Protein AF-A0A4Y8N626-F1 (afdb_monomer_lite)

Foldseek 3Di:
DPPAFPDKDKDFDADLVRHFDADPVRHGDIWIWGWHQDPVRWIKIKTWQQPFDDPDDPPPPRGGHGWIAIAGPVPPNDHDDPPDDRTGHD

Sequence (90 aa):
MRQQPDRVDLVNLTDRSGKNILGENHQPIKTREYTFTREDGSQIVIQDHWPGHSYGPAGTPGNQGPHVNVRPIEDTRNGTVPGTLEHYPF

InterPro domains:
  IPR028048 HNH/Endo VII superfamily nuclease toxins [PF15657] (20-90)

Organism: NCBI:txid1211383

pLDDT: mean 92.64, std 6.96, range [52.16, 98.0]

Secondary structure (DSSP, 8-state):
---S-SEEEEEE-B-TTSPBPB-TTSSBPEEEEEEEE-TTS-EEEEEEETT-B--SSTT-TT-B-SEEEEEETT-TTT---TTS-S-EE-

Radius of gyration: 14.02 Å; chains: 1; bounding box: 31×26×39 Å

Structure (mmCIF, N/CA/C/O backbone):
data_AF-A0A4Y8N626-F1
#
_entry.id   AF-A0A4Y8N626-F1
#
loop_
_atom_site.group_PDB
_atom_site.id
_atom_site.type_symbol
_atom_site.label_atom_id
_atom_site.label_alt_id
_atom_site.label_comp_id
_atom_site.label_asym_id
_atom_site.label_entity_id
_atom_site.label_seq_id
_atom_site.pdbx_PDB_ins_code
_atom_site.Cartn_x
_atom_site.Cartn_y
_atom_site.Cartn_z
_atom_site.occupancy
_atom_site.B_iso_or_equiv
_atom_site.auth_seq_id
_atom_site.auth_comp_id
_atom_site.auth_asym_id
_atom_site.auth_atom_id
_atom_site.pdbx_PDB_model_num
ATOM 1 N N . MET A 1 1 ? -5.931 -5.295 24.080 1.00 52.16 1 MET A N 1
ATOM 2 C CA . MET A 1 1 ? -5.888 -5.029 22.627 1.00 52.16 1 MET A CA 1
ATOM 3 C C . MET A 1 1 ? -5.162 -6.187 21.964 1.00 52.16 1 MET A C 1
ATOM 5 O O . MET A 1 1 ? -4.081 -6.539 22.424 1.00 52.16 1 MET A O 1
ATOM 9 N N . ARG A 1 2 ? -5.767 -6.846 20.973 1.00 56.25 2 ARG A N 1
ATOM 10 C CA . ARG A 1 2 ? -5.066 -7.863 20.179 1.00 56.25 2 ARG A CA 1
ATOM 11 C C . ARG A 1 2 ? -4.233 -7.120 19.132 1.00 56.25 2 ARG A C 1
ATOM 13 O O . ARG A 1 2 ? -4.796 -6.376 18.349 1.00 56.25 2 ARG A O 1
ATOM 20 N N . GLN A 1 3 ? -2.911 -7.290 19.147 1.00 78.25 3 GLN A N 1
ATOM 21 C CA . GLN A 1 3 ? -1.979 -6.661 18.189 1.00 78.25 3 GLN A CA 1
ATOM 22 C C . GLN A 1 3 ? -1.961 -7.349 16.808 1.00 78.25 3 GLN A C 1
ATOM 24 O O . GLN A 1 3 ? -1.064 -7.109 16.009 1.00 78.25 3 GLN A O 1
ATOM 29 N N . GLN A 1 4 ? -2.923 -8.228 16.524 1.00 91.44 4 GLN A N 1
ATOM 30 C CA . GLN A 1 4 ? -2.997 -8.972 15.269 1.00 91.44 4 GLN A CA 1
ATOM 31 C C . GLN A 1 4 ? -4.140 -8.428 14.404 1.00 91.44 4 GLN A C 1
ATOM 33 O O . GLN A 1 4 ? -5.149 -7.997 14.966 1.00 91.44 4 GLN A O 1
ATOM 38 N N . PRO A 1 5 ? -4.007 -8.465 13.070 1.00 95.94 5 PRO A N 1
ATOM 39 C CA . PRO A 1 5 ? -5.087 -8.095 12.165 1.00 95.94 5 PRO A CA 1
ATOM 40 C C . PRO A 1 5 ? -6.285 -9.034 12.320 1.00 95.94 5 PRO A C 1
ATOM 42 O O . PRO A 1 5 ? -6.131 -10.212 12.658 1.00 95.94 5 PRO A O 1
ATOM 45 N N . ASP A 1 6 ? -7.470 -8.523 12.006 1.00 96.31 6 ASP A N 1
ATOM 46 C CA . ASP A 1 6 ? -8.698 -9.317 11.937 1.00 96.31 6 ASP A CA 1
ATOM 47 C C . ASP A 1 6 ? -8.679 -10.252 10.723 1.00 96.31 6 ASP A C 1
ATOM 49 O O . ASP A 1 6 ? -9.165 -11.383 10.783 1.00 96.31 6 ASP A O 1
ATOM 53 N N . ARG A 1 7 ? -8.092 -9.780 9.615 1.00 96.62 7 ARG A N 1
ATOM 54 C CA . ARG A 1 7 ? -7.960 -10.521 8.358 1.00 96.62 7 ARG A CA 1
ATOM 55 C C . ARG A 1 7 ? -6.673 -10.143 7.638 1.00 96.62 7 ARG A C 1
ATOM 57 O O . ARG A 1 7 ? -6.246 -8.990 7.681 1.00 96.62 7 ARG A O 1
ATOM 64 N N . VAL A 1 8 ? -6.087 -11.125 6.959 1.00 97.62 8 VAL A N 1
ATOM 65 C CA . VAL A 1 8 ? -4.955 -10.935 6.051 1.00 97.62 8 VAL A CA 1
ATOM 66 C C . VAL A 1 8 ? -5.347 -11.468 4.684 1.00 97.62 8 VAL A C 1
ATOM 68 O O . VAL A 1 8 ? -5.597 -12.665 4.543 1.00 97.62 8 VAL A O 1
ATOM 71 N N . ASP A 1 9 ? -5.380 -10.586 3.694 1.00 97.81 9 ASP A N 1
ATOM 72 C CA . ASP A 1 9 ? -5.689 -10.926 2.309 1.00 97.81 9 ASP A CA 1
ATOM 73 C C . ASP A 1 9 ? -4.430 -10.841 1.450 1.00 97.81 9 ASP A C 1
ATOM 75 O O . ASP A 1 9 ? -3.529 -10.042 1.709 1.00 97.81 9 ASP A O 1
ATOM 79 N N . LEU A 1 10 ? -4.369 -11.672 0.411 1.00 97.31 10 LEU A N 1
ATOM 80 C CA . LEU A 1 10 ? -3.329 -11.608 -0.607 1.00 97.31 10 LEU A CA 1
ATOM 81 C C . LEU A 1 10 ? -3.931 -11.005 -1.880 1.00 97.31 10 LEU A C 1
ATOM 83 O O . LEU A 1 10 ? -4.755 -11.645 -2.538 1.00 97.31 10 LEU A O 1
ATOM 87 N N . VAL A 1 11 ? -3.503 -9.797 -2.235 1.00 96.06 11 VAL A N 1
ATOM 88 C CA . VAL A 1 11 ? -4.057 -9.010 -3.346 1.00 96.06 11 VAL A CA 1
ATOM 89 C C . VAL A 1 11 ? -3.000 -8.754 -4.413 1.00 96.06 11 VAL A C 1
ATOM 91 O O . VAL A 1 11 ? -1.804 -8.833 -4.139 1.00 96.06 11 VAL A O 1
ATOM 94 N N . ASN A 1 12 ? -3.422 -8.463 -5.644 1.00 96.25 12 ASN A N 1
ATOM 95 C CA . ASN A 1 12 ? -2.486 -8.038 -6.681 1.00 96.25 12 ASN A CA 1
ATOM 96 C C . ASN A 1 12 ? -2.063 -6.589 -6.424 1.00 96.25 12 ASN A C 1
ATOM 98 O O . ASN A 1 12 ? -2.911 -5.720 -6.226 1.00 96.25 12 ASN A O 1
ATOM 102 N N . LEU A 1 13 ? -0.764 -6.324 -6.507 1.00 94.00 13 LEU A N 1
ATOM 103 C CA . LEU A 1 13 ? -0.228 -4.974 -6.509 1.00 94.00 13 LEU A CA 1
ATOM 104 C C . LEU A 1 13 ? -0.645 -4.268 -7.800 1.00 94.00 13 LEU A C 1
ATOM 106 O O . LEU A 1 13 ? -0.465 -4.816 -8.892 1.00 94.00 13 LEU A O 1
ATOM 110 N N . THR A 1 14 ? -1.171 -3.050 -7.689 1.00 92.69 14 THR A N 1
ATOM 111 C CA . THR A 1 14 ? -1.596 -2.267 -8.856 1.00 92.69 14 THR A CA 1
ATOM 112 C C . THR A 1 14 ? -0.857 -0.944 -8.960 1.00 92.69 14 THR A C 1
ATOM 114 O O . THR A 1 14 ? -0.381 -0.401 -7.967 1.00 92.69 14 THR A O 1
ATOM 117 N N . ASP A 1 15 ? -0.763 -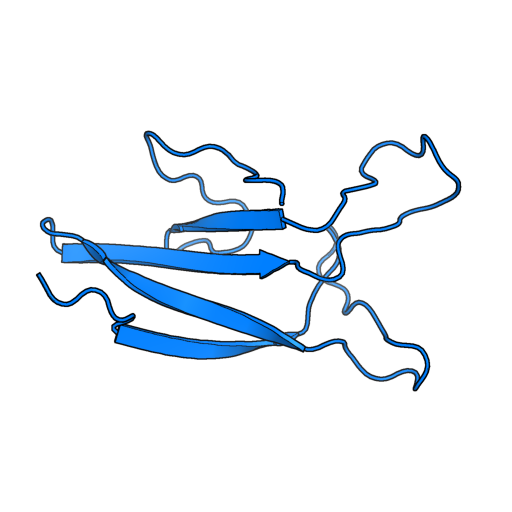0.424 -10.179 1.00 88.06 15 ASP A N 1
ATOM 118 C CA . ASP A 1 15 ? -0.355 0.952 -10.422 1.00 88.06 15 ASP A CA 1
ATOM 119 C C . ASP A 1 15 ? -1.501 1.936 -10.117 1.00 88.06 15 ASP A C 1
ATOM 121 O O . ASP A 1 15 ? -2.647 1.552 -9.846 1.00 88.06 15 ASP A O 1
ATOM 125 N N . ARG A 1 16 ? -1.222 3.238 -10.235 1.00 83.31 16 ARG A N 1
ATOM 126 C CA . ARG A 1 16 ? -2.230 4.301 -10.056 1.00 83.31 16 ARG A CA 1
ATOM 127 C C . ARG A 1 16 ? -3.458 4.194 -10.973 1.00 83.31 16 ARG A C 1
ATOM 129 O O . ARG A 1 16 ? -4.510 4.721 -10.621 1.00 83.31 16 ARG A O 1
ATOM 136 N N . SER A 1 17 ? -3.366 3.500 -12.109 1.00 87.12 17 SER A N 1
ATOM 137 C CA . SER A 1 17 ? -4.471 3.283 -13.058 1.00 87.12 17 SER A CA 1
ATOM 138 C C . SER A 1 17 ? -5.283 2.008 -12.791 1.00 87.12 17 SER A C 1
ATOM 140 O O . SER A 1 17 ? -6.330 1.810 -13.399 1.00 87.12 17 SER A O 1
ATOM 142 N N . GLY A 1 18 ? -4.825 1.162 -11.868 1.00 88.50 18 GLY A N 1
ATOM 143 C CA . GLY A 1 18 ? -5.503 -0.064 -11.446 1.00 88.50 18 GLY A CA 1
ATOM 144 C C . GLY A 1 18 ? -5.031 -1.291 -12.209 1.00 88.50 18 GLY A C 1
ATOM 145 O O . GLY A 1 18 ? -5.622 -2.361 -12.082 1.00 88.50 18 GLY A O 1
ATOM 146 N N . LYS A 1 19 ? -3.961 -1.155 -12.995 1.00 92.06 19 LYS A N 1
ATOM 147 C CA . LYS A 1 19 ? -3.355 -2.276 -13.706 1.00 92.06 19 LYS A CA 1
ATOM 148 C C . LYS A 1 19 ? -2.410 -3.021 -12.783 1.00 92.06 19 LYS A C 1
ATOM 150 O O . LYS A 1 19 ? -1.685 -2.403 -12.008 1.00 92.06 19 LYS A O 1
ATOM 155 N N . ASN A 1 20 ? -2.397 -4.345 -12.898 1.00 94.19 20 ASN A N 1
ATOM 156 C CA . ASN A 1 20 ? -1.483 -5.187 -12.137 1.00 94.19 20 ASN A CA 1
ATOM 157 C C . ASN A 1 20 ? -0.029 -4.847 -12.478 1.00 94.19 20 ASN A C 1
ATOM 159 O O . ASN A 1 20 ? 0.340 -4.787 -13.653 1.00 94.19 20 ASN A O 1
ATOM 163 N N . ILE A 1 21 ? 0.797 -4.707 -11.448 1.00 91.69 21 ILE A N 1
ATOM 164 C CA . ILE A 1 21 ? 2.249 -4.672 -11.596 1.00 91.69 21 ILE A CA 1
ATOM 165 C C . ILE A 1 21 ? 2.724 -6.116 -11.733 1.00 91.69 21 ILE A C 1
ATOM 167 O O . ILE A 1 21 ? 2.400 -6.967 -10.902 1.00 91.69 21 ILE A O 1
ATOM 171 N N . LEU A 1 22 ? 3.454 -6.399 -12.809 1.00 92.69 22 LEU A N 1
ATOM 172 C CA . LEU A 1 22 ? 3.950 -7.738 -13.109 1.00 92.69 22 LEU A CA 1
ATOM 173 C C . LEU A 1 22 ? 5.385 -7.902 -12.602 1.00 92.69 22 LEU A C 1
ATOM 175 O O . LEU A 1 22 ? 6.193 -6.981 -12.708 1.00 92.69 22 LEU A O 1
ATOM 179 N N . GLY A 1 23 ? 5.693 -9.079 -12.060 1.00 89.50 23 GLY A N 1
ATOM 180 C CA . GLY A 1 23 ? 7.058 -9.478 -11.727 1.00 89.50 23 GLY A CA 1
ATOM 181 C C . GLY A 1 23 ? 7.820 -9.983 -12.955 1.00 89.50 23 GLY A C 1
ATOM 182 O O . GLY A 1 23 ? 7.280 -10.059 -14.058 1.00 89.50 23 GLY A O 1
ATOM 183 N N . GLU A 1 24 ? 9.069 -10.404 -12.757 1.00 90.31 24 GLU A N 1
ATOM 184 C CA . GLU A 1 24 ? 9.942 -10.920 -13.830 1.00 90.31 24 GLU A CA 1
ATOM 185 C C . GLU A 1 24 ? 9.352 -12.138 -14.564 1.00 90.31 24 GLU A C 1
ATOM 187 O O . GLU A 1 24 ? 9.579 -12.353 -15.754 1.00 90.31 24 GLU A O 1
ATOM 192 N N . ASN A 1 25 ? 8.527 -12.922 -13.871 1.00 94.81 25 ASN A N 1
ATOM 193 C CA . ASN A 1 25 ? 7.808 -14.064 -14.430 1.00 94.81 25 ASN A CA 1
ATOM 194 C C . ASN A 1 25 ? 6.535 -13.676 -15.209 1.00 94.81 25 ASN A C 1
ATOM 196 O O . ASN A 1 25 ? 5.761 -14.560 -15.572 1.00 94.81 25 ASN A O 1
ATOM 200 N N . HIS A 1 26 ? 6.302 -12.381 -15.444 1.00 93.38 26 HIS A N 1
ATOM 201 C CA . HIS A 1 26 ? 5.120 -11.829 -16.113 1.00 93.38 26 HIS A CA 1
ATOM 202 C C . HIS A 1 26 ? 3.789 -12.135 -15.402 1.00 93.38 26 HIS A C 1
ATOM 204 O O . HIS A 1 26 ? 2.721 -12.020 -16.001 1.00 93.38 26 HIS A O 1
ATOM 210 N N . GLN A 1 27 ? 3.834 -12.500 -14.117 1.00 96.50 27 GLN A N 1
ATOM 211 C CA . GLN A 1 27 ? 2.650 -12.686 -13.279 1.00 96.50 27 GLN A CA 1
ATOM 212 C C . GLN A 1 27 ? 2.438 -11.468 -12.373 1.00 96.50 27 GLN A C 1
ATOM 214 O O . GLN A 1 27 ? 3.419 -10.825 -11.991 1.00 96.50 27 GLN A O 1
ATOM 219 N N . PRO A 1 28 ? 1.188 -11.154 -11.980 1.00 96.12 28 PRO A N 1
ATOM 220 C CA . PRO A 1 28 ? 0.920 -10.114 -10.995 1.00 96.12 28 PRO A CA 1
ATOM 221 C C . PRO A 1 28 ? 1.705 -10.345 -9.704 1.00 96.12 28 PRO A C 1
ATOM 223 O O . PRO A 1 28 ? 1.639 -11.426 -9.109 1.00 96.12 28 PRO A O 1
ATOM 226 N N . ILE A 1 29 ? 2.421 -9.315 -9.258 1.00 95.44 29 ILE A N 1
ATOM 227 C CA . ILE A 1 29 ? 3.014 -9.311 -7.925 1.00 95.44 29 ILE A CA 1
ATOM 228 C C . ILE A 1 29 ? 1.869 -9.281 -6.925 1.00 95.44 29 ILE A C 1
ATOM 230 O O . ILE A 1 29 ? 0.935 -8.491 -7.060 1.00 95.44 29 ILE A O 1
ATOM 234 N N . LYS A 1 30 ? 1.948 -10.146 -5.919 1.00 96.25 30 LYS A N 1
ATOM 235 C CA . LYS A 1 30 ? 0.973 -10.184 -4.841 1.00 96.25 30 LYS A CA 1
ATOM 236 C C . LYS A 1 30 ? 1.562 -9.623 -3.559 1.00 96.25 30 LYS A C 1
ATOM 238 O O . LYS A 1 30 ? 2.677 -9.987 -3.184 1.00 96.25 30 LYS A O 1
ATOM 243 N N . THR A 1 31 ? 0.801 -8.779 -2.881 1.00 96.75 31 THR A N 1
ATOM 244 C CA . THR A 1 31 ? 1.145 -8.215 -1.574 1.00 96.75 31 THR A CA 1
ATOM 245 C C . THR A 1 31 ? 0.012 -8.447 -0.581 1.00 96.75 31 THR A C 1
ATOM 247 O O . THR A 1 31 ? -1.030 -9.010 -0.928 1.00 96.75 31 THR A O 1
ATOM 250 N N . ARG A 1 32 ? 0.255 -8.117 0.690 1.00 97.75 32 ARG A N 1
ATOM 251 C CA . ARG A 1 32 ? -0.703 -8.354 1.768 1.00 97.75 32 ARG A CA 1
ATOM 252 C C . ARG A 1 32 ? -1.492 -7.096 2.091 1.00 97.75 32 ARG A C 1
ATOM 254 O O . ARG A 1 32 ? -0.929 -6.007 2.173 1.00 97.75 32 ARG A O 1
ATOM 261 N N . GLU A 1 33 ? -2.771 -7.288 2.361 1.00 98.00 33 GLU A N 1
ATOM 262 C CA . GLU A 1 33 ? -3.621 -6.297 3.007 1.00 98.00 33 GLU A CA 1
ATOM 263 C C . GLU A 1 33 ? -4.027 -6.805 4.388 1.00 98.00 33 GLU A C 1
ATOM 265 O O . GLU A 1 33 ? -4.465 -7.948 4.542 1.00 98.00 33 GLU A O 1
ATOM 270 N N . TYR A 1 34 ? -3.855 -5.960 5.400 1.00 97.75 34 TYR A N 1
ATOM 271 C CA . TYR A 1 34 ? -4.150 -6.279 6.792 1.00 97.75 34 TYR A CA 1
ATOM 272 C C . TYR A 1 34 ? -5.335 -5.443 7.256 1.00 97.75 34 TYR A C 1
ATOM 274 O O . TYR A 1 34 ? -5.235 -4.219 7.332 1.00 97.75 34 TYR A O 1
ATOM 282 N N . THR A 1 35 ? -6.451 -6.095 7.571 1.00 97.88 35 THR A N 1
ATOM 283 C CA . THR A 1 35 ? -7.654 -5.413 8.065 1.00 97.88 35 THR A CA 1
ATOM 284 C C . THR A 1 35 ? -7.626 -5.319 9.587 1.00 97.88 35 THR A C 1
ATOM 286 O O . THR A 1 35 ? -7.365 -6.320 10.258 1.00 97.88 35 THR A O 1
ATOM 289 N N . PHE A 1 36 ? -7.932 -4.138 10.125 1.00 96.81 36 PHE A N 1
ATOM 290 C CA . PHE A 1 36 ? -8.061 -3.887 11.560 1.00 96.81 36 PHE A CA 1
ATOM 291 C C . PHE A 1 36 ? -9.347 -3.128 11.866 1.00 96.81 36 PHE A C 1
ATOM 293 O O . PHE A 1 36 ? -9.649 -2.119 11.229 1.00 96.81 36 PHE A O 1
ATOM 300 N N . THR A 1 37 ? -10.053 -3.570 12.898 1.00 95.81 37 THR A N 1
ATOM 301 C CA . THR A 1 37 ? -11.201 -2.879 13.480 1.00 95.81 37 THR A CA 1
ATOM 302 C C . THR A 1 37 ? -10.721 -1.974 14.613 1.00 95.81 37 THR A C 1
ATOM 304 O O . THR A 1 37 ? -10.057 -2.422 15.551 1.00 95.81 37 THR A O 1
ATOM 307 N N . ARG A 1 38 ? -11.029 -0.681 14.510 1.00 92.62 38 ARG A N 1
ATOM 308 C CA . ARG A 1 38 ? -10.694 0.341 15.509 1.00 92.62 38 ARG A CA 1
ATOM 309 C C . ARG A 1 38 ? -11.685 0.307 16.674 1.00 92.62 38 ARG A C 1
ATOM 311 O O . ARG A 1 38 ? -12.728 -0.337 16.607 1.00 92.62 38 ARG A O 1
ATOM 318 N N . GLU A 1 39 ? -11.366 1.024 17.751 1.00 92.12 39 GLU A N 1
ATOM 319 C CA . GLU A 1 39 ? -12.207 1.075 18.9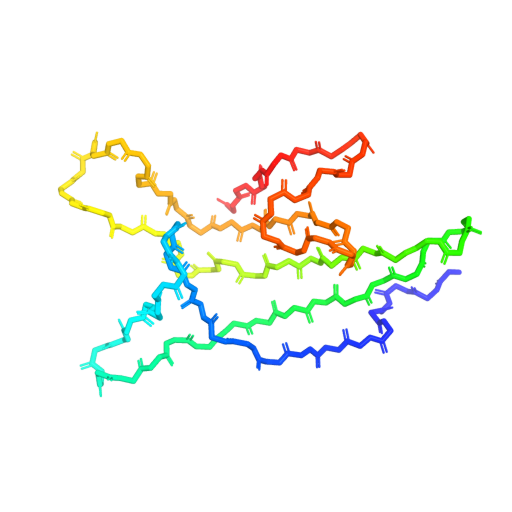60 1.00 92.12 39 GLU A CA 1
ATOM 320 C C . GLU A 1 39 ? -13.613 1.636 18.698 1.00 92.12 39 GLU A C 1
ATOM 322 O O . GLU A 1 39 ? -14.566 1.243 19.364 1.00 92.12 39 GLU A O 1
ATOM 327 N N . ASP A 1 40 ? -13.752 2.509 17.698 1.00 93.44 40 ASP A N 1
ATOM 328 C CA . ASP A 1 40 ? -15.030 3.078 17.253 1.00 93.44 40 ASP A CA 1
ATOM 329 C C . ASP A 1 40 ? -15.835 2.146 16.321 1.00 93.44 40 ASP A C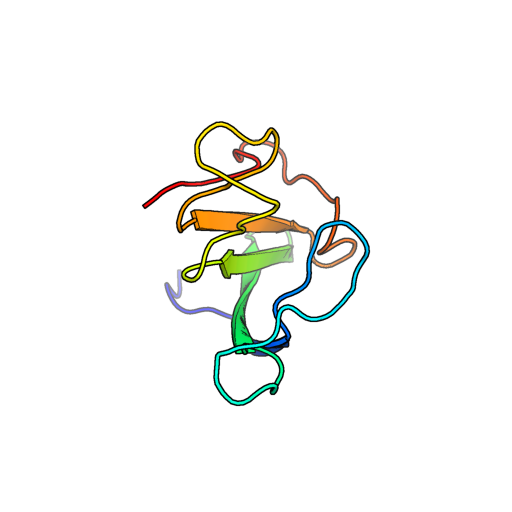 1
ATOM 331 O O . ASP A 1 40 ? -16.905 2.520 15.843 1.00 93.44 40 ASP A O 1
ATOM 335 N N . GLY A 1 41 ? -15.331 0.936 16.050 1.00 94.56 41 GLY A N 1
ATOM 336 C CA . GLY A 1 41 ? -15.949 -0.061 15.175 1.00 94.56 41 GLY A CA 1
ATOM 337 C C . GLY A 1 41 ? -15.682 0.136 13.681 1.00 94.56 41 GLY A C 1
ATOM 338 O O . GLY A 1 41 ? -16.022 -0.742 12.887 1.00 94.56 41 GLY A O 1
ATOM 339 N N . SER A 1 42 ? -15.058 1.243 13.273 1.00 95.31 42 SER A N 1
ATOM 340 C CA . SER A 1 42 ? -14.656 1.437 11.878 1.00 95.31 42 SER A CA 1
ATOM 341 C C . SER A 1 42 ? -13.452 0.564 11.522 1.00 95.31 42 SER A C 1
ATOM 343 O O . SER A 1 42 ? -12.650 0.201 12.387 1.00 95.31 42 SER A O 1
ATOM 345 N N . GLN A 1 43 ? -13.304 0.230 10.241 1.00 97.06 43 GLN A N 1
ATOM 346 C CA . GLN A 1 43 ? -12.232 -0.644 9.777 1.00 97.06 43 GLN A CA 1
ATOM 347 C C . GLN A 1 43 ? -11.246 0.100 8.884 1.00 97.06 43 GLN A C 1
ATOM 349 O O . GLN A 1 43 ? -11.624 0.930 8.057 1.00 97.06 43 GLN A O 1
ATOM 354 N N . ILE A 1 44 ? -9.972 -0.237 9.046 1.00 97.31 44 ILE A N 1
ATOM 355 C CA . ILE A 1 44 ? -8.883 0.236 8.198 1.00 97.31 44 ILE A CA 1
ATOM 356 C C . ILE A 1 44 ? -8.149 -0.949 7.580 1.00 97.31 44 ILE A C 1
ATOM 358 O O . ILE A 1 44 ? -8.144 -2.056 8.124 1.00 97.31 44 ILE A O 1
ATOM 362 N N . VAL A 1 45 ? -7.487 -0.685 6.463 1.00 97.94 45 VAL A N 1
ATOM 363 C CA . VAL A 1 45 ? -6.632 -1.623 5.749 1.00 97.94 45 VAL A CA 1
ATOM 364 C C . VAL A 1 45 ? -5.226 -1.039 5.677 1.00 97.94 45 VAL A C 1
ATOM 366 O O . VAL A 1 45 ? -5.035 0.087 5.214 1.00 97.94 45 VAL A O 1
ATOM 369 N N . ILE A 1 46 ? -4.238 -1.808 6.132 1.00 97.31 46 ILE A N 1
ATOM 370 C CA . ILE A 1 46 ? -2.824 -1.523 5.877 1.00 97.31 46 ILE A CA 1
ATOM 371 C C . ILE A 1 46 ? -2.414 -2.297 4.630 1.00 97.31 46 ILE A C 1
ATOM 373 O O . ILE A 1 46 ? -2.496 -3.526 4.615 1.00 97.31 46 ILE A O 1
ATOM 377 N N . GLN A 1 47 ? -1.975 -1.583 3.599 1.00 97.12 47 GLN A N 1
ATOM 378 C CA . GLN A 1 47 ? -1.568 -2.167 2.323 1.00 97.12 47 GLN A CA 1
ATOM 379 C C . GLN A 1 47 ? -0.046 -2.224 2.233 1.00 97.12 47 GLN A C 1
ATOM 381 O O . GLN A 1 47 ? 0.622 -1.185 2.220 1.00 97.12 47 GLN A O 1
ATOM 386 N N . ASP A 1 48 ? 0.494 -3.434 2.141 1.00 96.56 48 ASP A N 1
ATOM 387 C CA . ASP A 1 48 ? 1.917 -3.677 1.936 1.00 96.56 48 ASP A CA 1
ATOM 388 C C . ASP A 1 48 ? 2.307 -3.363 0.481 1.00 96.56 48 ASP A C 1
ATOM 390 O O . ASP A 1 48 ? 1.826 -4.004 -0.457 1.00 96.56 48 ASP A O 1
ATOM 394 N N . HIS A 1 49 ? 3.186 -2.378 0.301 1.00 95.12 49 HIS A N 1
ATOM 395 C CA . HIS A 1 49 ? 3.782 -2.007 -0.980 1.00 95.12 49 HIS A CA 1
ATOM 396 C C . HIS A 1 49 ? 5.307 -2.199 -0.944 1.00 95.12 49 HIS A C 1
ATOM 398 O O . HIS A 1 49 ? 6.059 -1.367 -1.457 1.00 95.12 49 HIS A O 1
ATOM 404 N N . TRP A 1 50 ? 5.795 -3.300 -0.354 1.00 94.31 50 TRP A N 1
ATOM 405 C CA . TRP A 1 50 ? 7.231 -3.611 -0.299 1.00 94.31 50 TRP A CA 1
ATOM 406 C C . TRP A 1 50 ? 7.971 -3.585 -1.653 1.00 94.31 50 TRP A C 1
ATOM 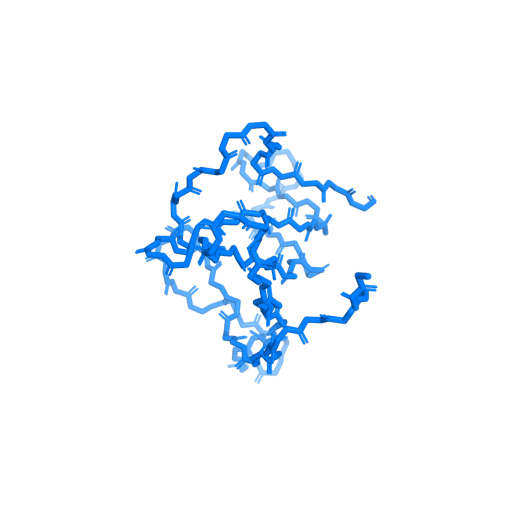408 O O . TRP A 1 50 ? 9.145 -3.225 -1.637 1.00 94.31 50 TRP A O 1
ATOM 418 N N . PRO A 1 51 ? 7.375 -3.905 -2.826 1.00 92.94 51 PRO A N 1
ATOM 419 C CA . PRO A 1 51 ? 8.085 -3.788 -4.104 1.00 92.94 51 PRO A CA 1
ATOM 420 C C . PRO A 1 51 ? 8.281 -2.331 -4.552 1.00 92.94 51 PRO A C 1
ATOM 422 O O . PRO A 1 51 ? 9.066 -2.068 -5.462 1.00 92.94 51 PRO A O 1
ATOM 425 N N . GLY A 1 52 ? 7.554 -1.388 -3.943 1.00 92.75 52 GLY A N 1
ATOM 426 C CA . GLY A 1 52 ? 7.456 -0.005 -4.392 1.00 92.75 52 GLY A CA 1
ATOM 427 C C . GLY A 1 52 ? 6.763 0.138 -5.751 1.00 92.75 52 GLY A C 1
ATOM 428 O O . GLY A 1 52 ? 6.096 -0.771 -6.253 1.00 92.75 52 GLY A O 1
ATOM 429 N N . HIS A 1 53 ? 6.943 1.308 -6.359 1.00 89.69 53 HIS A N 1
ATOM 430 C CA . HIS A 1 53 ? 6.470 1.621 -7.701 1.00 89.69 53 HIS A CA 1
ATOM 431 C C . HIS A 1 53 ? 7.564 2.322 -8.507 1.00 89.69 53 HIS A C 1
ATOM 433 O O . HIS A 1 53 ? 8.108 3.344 -8.084 1.00 89.69 53 HIS A O 1
ATOM 439 N N . SER A 1 54 ? 7.839 1.809 -9.705 1.00 88.31 54 SER A N 1
ATOM 440 C CA . SER A 1 54 ? 8.699 2.461 -10.690 1.00 88.31 54 SER A CA 1
ATOM 441 C C . SER A 1 54 ? 7.897 2.744 -11.955 1.00 88.31 54 SER A C 1
ATOM 443 O O . SER A 1 54 ? 7.322 1.838 -12.553 1.00 88.31 54 SER A O 1
ATOM 445 N N . TYR A 1 55 ? 7.856 4.011 -12.349 1.00 85.00 55 TYR A N 1
ATOM 446 C CA . TYR A 1 55 ? 7.156 4.519 -13.528 1.00 85.00 55 TYR A CA 1
ATOM 447 C C . TYR A 1 55 ? 8.130 4.996 -14.618 1.00 85.00 55 TYR A C 1
ATOM 449 O O . TYR A 1 55 ? 7.702 5.528 -15.641 1.00 85.00 55 TYR A O 1
ATOM 457 N N . GLY A 1 56 ? 9.438 4.829 -14.408 1.00 86.81 56 GLY A N 1
ATOM 458 C CA . GLY A 1 56 ? 10.486 5.294 -15.312 1.00 86.81 56 GLY A CA 1
ATOM 459 C C . GLY A 1 56 ? 11.851 5.400 -14.619 1.00 86.81 56 GLY A C 1
ATOM 460 O O . GLY A 1 56 ? 12.005 4.924 -13.490 1.00 86.81 56 GLY A O 1
ATOM 461 N N . PRO A 1 57 ? 12.849 6.034 -15.267 1.00 92.44 57 PRO A N 1
ATOM 462 C CA . PRO A 1 57 ? 14.182 6.256 -14.702 1.00 92.44 57 PRO A CA 1
ATOM 463 C C . PRO A 1 57 ? 14.165 6.945 -13.329 1.00 92.44 57 PRO A C 1
ATOM 465 O O . PRO A 1 57 ? 13.169 7.554 -12.930 1.00 92.44 57 PRO A O 1
ATOM 468 N N . ALA A 1 58 ? 15.288 6.895 -12.610 1.00 89.50 58 ALA A N 1
ATOM 469 C CA . ALA A 1 58 ? 15.433 7.590 -11.332 1.00 89.50 58 ALA A CA 1
ATOM 470 C C . ALA A 1 58 ? 15.059 9.081 -11.458 1.00 89.50 58 ALA A C 1
ATOM 472 O O . ALA A 1 58 ? 15.454 9.750 -12.411 1.00 89.50 58 ALA A O 1
ATOM 473 N N . GLY A 1 59 ? 14.269 9.585 -10.506 1.00 88.00 59 GLY A N 1
ATOM 474 C CA . GLY A 1 59 ? 13.710 10.941 -10.548 1.00 88.00 59 GLY A CA 1
ATOM 475 C C . GLY A 1 59 ? 12.371 11.069 -11.285 1.00 88.00 59 GLY A C 1
ATOM 476 O O . GLY A 1 59 ? 11.800 12.157 -11.283 1.00 88.00 59 GLY A O 1
ATOM 477 N N . THR A 1 60 ? 11.834 9.989 -11.871 1.00 91.81 60 THR A N 1
ATOM 478 C CA . THR A 1 60 ? 10.490 10.020 -12.470 1.00 91.81 60 THR A CA 1
ATOM 479 C C . THR A 1 60 ? 9.443 10.351 -11.399 1.00 91.81 60 THR A C 1
ATOM 481 O O . THR A 1 60 ? 9.366 9.643 -10.388 1.00 91.81 60 THR A O 1
ATOM 484 N N . PRO A 1 61 ? 8.617 11.400 -11.589 1.00 88.50 61 PRO A N 1
ATOM 485 C CA . PRO A 1 61 ? 7.567 11.748 -10.643 1.00 88.50 61 PRO A CA 1
ATOM 486 C C . PRO A 1 61 ? 6.605 10.585 -10.406 1.00 88.50 61 PRO A C 1
ATOM 488 O O . PRO 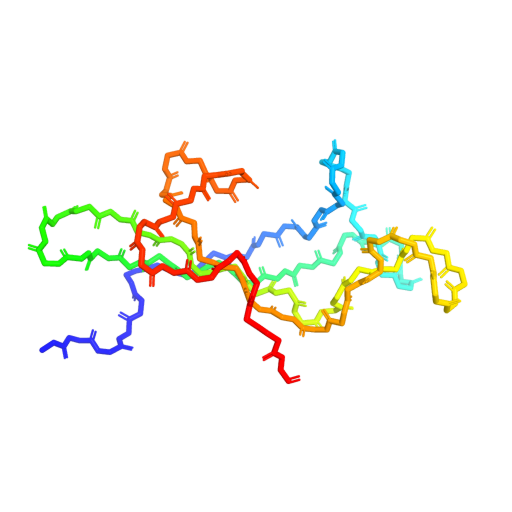A 1 61 ? 6.057 10.004 -11.341 1.00 88.50 61 PRO A O 1
ATOM 491 N N . GLY A 1 62 ? 6.376 10.270 -9.135 1.00 84.94 62 GLY A N 1
ATOM 492 C CA . GLY A 1 62 ? 5.555 9.135 -8.735 1.00 84.94 62 GLY A CA 1
ATOM 493 C C . GLY A 1 62 ? 6.330 7.846 -8.497 1.00 84.94 62 GLY A C 1
ATOM 494 O O . GLY A 1 62 ? 5.725 6.920 -7.973 1.00 84.94 62 GLY A O 1
ATOM 495 N N . ASN A 1 63 ? 7.629 7.771 -8.813 1.00 89.31 63 ASN A N 1
ATOM 496 C CA . ASN A 1 63 ? 8.454 6.673 -8.313 1.00 89.31 63 ASN A CA 1
ATOM 497 C C . ASN A 1 63 ? 8.420 6.681 -6.783 1.00 89.31 63 ASN A C 1
ATOM 499 O O . ASN A 1 63 ? 8.643 7.715 -6.151 1.00 89.31 63 ASN A O 1
ATOM 503 N N . GLN A 1 64 ? 8.135 5.525 -6.202 1.00 90.12 64 GLN A N 1
ATOM 504 C CA . GLN A 1 64 ? 7.996 5.344 -4.766 1.00 90.12 64 GLN A CA 1
ATOM 505 C C . GLN A 1 64 ? 8.794 4.117 -4.362 1.00 90.12 64 GLN A C 1
ATOM 507 O O . GLN A 1 64 ? 8.662 3.053 -4.966 1.00 90.12 64 GLN A O 1
ATOM 512 N N . GLY A 1 65 ? 9.635 4.274 -3.343 1.00 92.69 65 GLY A N 1
ATOM 513 C CA . GLY A 1 65 ? 10.294 3.137 -2.721 1.00 92.69 65 GLY A CA 1
ATOM 514 C C . GLY A 1 65 ? 9.291 2.218 -2.013 1.00 92.69 65 GLY A C 1
ATOM 515 O O . GLY A 1 65 ? 8.088 2.493 -2.003 1.00 92.69 65 GLY A O 1
ATOM 516 N N . PRO A 1 66 ? 9.784 1.135 -1.405 1.00 95.12 66 PRO A N 1
ATOM 517 C CA . PRO A 1 66 ? 9.003 0.295 -0.507 1.00 95.12 66 PRO A CA 1
ATOM 518 C C . PRO A 1 66 ? 8.288 1.130 0.577 1.00 95.12 66 PRO A C 1
ATOM 520 O O . PRO A 1 66 ? 8.910 1.986 1.208 1.00 95.12 66 PRO A O 1
ATOM 523 N N . HIS A 1 67 ? 6.989 0.907 0.785 1.00 95.94 67 HIS A N 1
ATOM 524 C CA . HIS A 1 67 ? 6.197 1.635 1.787 1.00 95.94 67 HIS A CA 1
ATOM 525 C C . HIS A 1 67 ? 4.945 0.853 2.218 1.00 95.94 67 HIS A C 1
ATOM 527 O O . HIS A 1 67 ? 4.621 -0.191 1.647 1.00 95.94 67 HIS A O 1
ATOM 533 N N . VAL A 1 68 ? 4.213 1.382 3.202 1.00 96.81 68 VAL A N 1
ATOM 534 C CA . VAL A 1 68 ? 2.825 0.984 3.488 1.00 96.81 68 VAL A CA 1
ATOM 535 C C . VAL A 1 68 ? 1.865 2.158 3.346 1.00 96.81 68 VAL A C 1
ATOM 537 O O . VAL A 1 68 ? 2.234 3.308 3.597 1.00 96.81 68 VAL A O 1
ATOM 540 N N . ASN A 1 69 ? 0.618 1.843 3.001 1.00 96.12 69 ASN A N 1
ATOM 541 C CA . ASN A 1 69 ? -0.494 2.793 3.011 1.00 96.12 69 ASN A CA 1
ATOM 542 C C . ASN A 1 69 ? -1.501 2.402 4.090 1.00 96.12 69 ASN A C 1
ATOM 544 O O . ASN A 1 69 ? -1.702 1.213 4.346 1.00 96.12 69 ASN A O 1
ATOM 548 N N . VAL A 1 70 ? -2.165 3.397 4.677 1.00 97.31 70 VAL A N 1
ATOM 549 C CA . VAL A 1 70 ? -3.306 3.189 5.576 1.00 97.31 70 VAL A CA 1
ATOM 550 C C . VAL A 1 70 ? -4.553 3.746 4.907 1.00 97.31 70 VAL A C 1
ATOM 552 O O . VAL A 1 70 ? -4.598 4.927 4.561 1.00 97.31 70 VAL A O 1
ATOM 555 N N . ARG A 1 71 ? -5.558 2.894 4.711 1.00 97.56 71 ARG A N 1
ATOM 556 C CA . ARG A 1 71 ? -6.782 3.230 3.980 1.00 97.56 71 ARG A CA 1
ATOM 557 C C . ARG A 1 71 ? -8.029 2.845 4.774 1.00 97.56 71 ARG A C 1
ATOM 559 O O . ARG A 1 71 ? -7.974 1.888 5.545 1.00 97.56 71 ARG A O 1
ATOM 566 N N . PRO A 1 72 ? -9.151 3.557 4.609 1.00 97.56 72 PRO A N 1
ATOM 567 C CA . PRO A 1 72 ? -10.440 3.070 5.078 1.00 97.56 72 PRO A CA 1
ATOM 568 C C . PRO A 1 72 ? -10.887 1.852 4.248 1.00 97.56 72 PRO A C 1
ATOM 570 O O . PRO A 1 72 ? -10.520 1.734 3.077 1.00 97.56 72 PRO A O 1
ATOM 573 N N . ILE A 1 73 ? -11.669 0.937 4.829 1.00 96.50 73 ILE A N 1
ATOM 574 C CA . ILE A 1 73 ? -12.078 -0.288 4.113 1.00 96.50 73 ILE A CA 1
ATOM 575 C C . ILE A 1 73 ? -13.053 -0.011 2.958 1.00 96.50 73 ILE A C 1
ATOM 577 O O . ILE A 1 73 ? -13.095 -0.760 1.984 1.00 96.50 73 ILE A O 1
ATOM 581 N N . GLU A 1 74 ? -13.820 1.072 3.054 1.00 96.75 74 GLU A N 1
ATOM 582 C CA . GLU A 1 74 ? -14.779 1.519 2.045 1.00 96.75 74 GLU A CA 1
ATOM 583 C C . GLU A 1 74 ? -14.120 2.127 0.795 1.00 96.75 74 GLU A C 1
ATOM 585 O O . GLU A 1 74 ? -14.742 2.153 -0.265 1.00 96.75 74 GLU A O 1
ATOM 590 N N . ASP A 1 75 ? -12.862 2.573 0.897 1.00 95.69 75 ASP A N 1
ATOM 591 C CA . ASP A 1 75 ? -12.055 3.042 -0.233 1.00 95.69 75 ASP A CA 1
ATOM 592 C C . ASP A 1 75 ? -10.572 2.730 0.003 1.00 95.69 75 ASP A C 1
ATOM 594 O O . ASP A 1 75 ? -9.771 3.578 0.409 1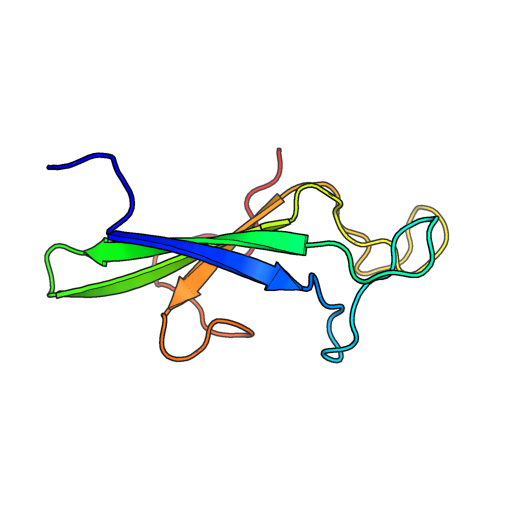.00 95.69 75 ASP A O 1
ATOM 598 N N . THR A 1 76 ? -10.194 1.491 -0.310 1.00 94.00 76 THR A N 1
ATOM 599 C CA . THR A 1 76 ? -8.808 1.021 -0.200 1.00 94.00 76 THR A CA 1
ATOM 600 C C . THR A 1 76 ? -7.880 1.616 -1.259 1.00 94.00 76 THR A C 1
ATOM 602 O O . THR A 1 76 ? -6.682 1.344 -1.245 1.00 94.00 76 THR A O 1
ATOM 605 N N . ARG A 1 77 ? -8.388 2.422 -2.198 1.00 90.00 77 ARG A N 1
ATOM 606 C CA . ARG A 1 77 ? -7.587 2.939 -3.311 1.00 90.00 77 ARG A CA 1
ATOM 607 C C . ARG A 1 77 ? -7.172 4.386 -3.102 1.00 90.00 77 ARG A C 1
ATOM 609 O O . ARG A 1 77 ? -6.003 4.708 -3.295 1.00 90.00 77 ARG A O 1
ATOM 616 N N . ASN A 1 78 ? -8.114 5.241 -2.719 1.00 91.00 78 ASN A N 1
ATOM 617 C CA . ASN A 1 78 ? -7.880 6.681 -2.601 1.00 91.00 78 ASN A CA 1
ATOM 618 C C . ASN A 1 78 ? -8.279 7.240 -1.233 1.00 91.00 78 ASN A C 1
ATOM 620 O O . ASN A 1 78 ? -7.971 8.396 -0.948 1.00 91.00 78 ASN A O 1
ATOM 624 N N . GLY A 1 79 ? -8.934 6.442 -0.387 1.00 94.94 79 GLY A N 1
ATOM 625 C CA . GLY A 1 79 ? -9.450 6.905 0.889 1.00 94.94 79 GLY A CA 1
ATOM 626 C C . GLY A 1 79 ? -8.336 7.323 1.842 1.00 94.94 79 GLY A C 1
ATOM 627 O O . GLY A 1 79 ? -7.239 6.761 1.833 1.00 94.94 79 GLY A O 1
ATOM 628 N N . THR A 1 80 ? -8.626 8.293 2.701 1.00 95.56 80 THR A N 1
ATOM 629 C CA . THR A 1 80 ? -7.678 8.800 3.699 1.00 95.56 80 THR A CA 1
ATOM 630 C C . THR A 1 80 ? -8.240 8.565 5.089 1.00 95.56 80 THR A C 1
ATOM 632 O O . THR A 1 80 ? -9.406 8.854 5.350 1.00 95.56 80 THR A O 1
ATOM 635 N N . VAL A 1 81 ? -7.403 8.065 5.997 1.00 96.06 81 VAL A N 1
ATOM 636 C CA . VAL A 1 81 ? -7.758 7.926 7.410 1.00 96.06 81 VAL A CA 1
ATOM 637 C C . VAL A 1 81 ? -7.252 9.166 8.160 1.00 96.06 81 VAL A C 1
ATOM 639 O O . VAL A 1 81 ? -6.056 9.452 8.125 1.00 96.06 81 VAL A O 1
ATOM 642 N N . PRO A 1 82 ? -8.119 9.942 8.839 1.00 94.75 82 PRO A N 1
ATOM 643 C CA . PRO A 1 82 ? -7.673 11.104 9.602 1.00 94.75 82 PRO A CA 1
ATOM 644 C C . PRO A 1 82 ? -6.586 10.741 10.621 1.00 94.75 82 PRO A C 1
ATOM 646 O O . PRO A 1 82 ? -6.719 9.767 11.361 1.00 94.75 82 PRO A O 1
ATOM 649 N N . GLY A 1 83 ? -5.518 11.541 10.662 1.00 94.94 83 GLY A N 1
ATOM 650 C CA . GLY A 1 83 ? -4.378 11.320 11.557 1.00 94.94 83 GLY A CA 1
ATOM 651 C C . GLY A 1 83 ? -3.307 10.365 11.021 1.00 94.94 83 GLY A C 1
ATOM 652 O O . GLY A 1 83 ? -2.334 10.118 11.732 1.00 94.94 83 GLY A O 1
ATOM 653 N N . THR A 1 84 ? -3.438 9.857 9.790 1.00 95.75 84 THR A N 1
ATOM 654 C CA . THR A 1 84 ? -2.395 9.053 9.135 1.00 95.75 84 THR A CA 1
ATOM 655 C C . THR A 1 84 ? -1.714 9.813 8.001 1.00 95.75 84 THR A C 1
ATOM 657 O O . THR A 1 84 ? -2.267 10.755 7.432 1.00 95.75 84 THR A O 1
ATOM 660 N N . LEU A 1 85 ? -0.497 9.394 7.661 1.00 93.69 85 LEU A N 1
ATOM 661 C CA . LEU A 1 85 ? 0.161 9.791 6.421 1.00 93.69 85 LEU A CA 1
ATOM 662 C C . LEU A 1 85 ? -0.410 8.970 5.261 1.00 93.69 85 LEU A C 1
ATOM 664 O O . LEU A 1 85 ? -0.888 7.853 5.461 1.00 93.69 85 LEU A O 1
ATOM 668 N N . GLU A 1 86 ? -0.333 9.506 4.044 1.00 87.25 86 GLU A N 1
ATOM 669 C CA . GLU A 1 86 ? -0.700 8.737 2.850 1.00 87.25 86 GLU A CA 1
ATOM 670 C C . GLU A 1 86 ? 0.266 7.574 2.604 1.00 87.25 86 GLU A C 1
ATOM 672 O O . GLU A 1 86 ? -0.176 6.501 2.210 1.00 87.25 86 GLU A O 1
ATOM 677 N N . HIS A 1 87 ? 1.560 7.791 2.868 1.00 92.31 87 HIS A N 1
ATOM 678 C CA . HIS A 1 87 ? 2.632 6.822 2.651 1.00 92.31 87 HIS A CA 1
ATOM 679 C C . HIS A 1 87 ? 3.555 6.783 3.871 1.00 92.31 87 HIS A C 1
ATOM 681 O O . HIS A 1 87 ? 4.006 7.827 4.351 1.00 92.31 87 HIS A O 1
ATOM 687 N N . TYR A 1 88 ? 3.882 5.578 4.326 1.00 95.69 88 TYR A N 1
ATOM 688 C CA . TYR A 1 88 ? 4.872 5.326 5.369 1.00 95.69 88 TYR A CA 1
ATOM 689 C C . TYR A 1 88 ? 6.052 4.565 4.751 1.00 95.69 88 TYR A C 1
ATOM 691 O O . TYR A 1 88 ? 5.915 3.365 4.496 1.00 95.69 88 TYR A O 1
ATOM 699 N N . PRO A 1 89 ? 7.173 5.243 4.439 1.00 94.00 89 PRO A N 1
ATOM 700 C CA . PRO A 1 89 ? 8.336 4.603 3.828 1.00 94.00 89 PRO A CA 1
ATOM 701 C C . PRO A 1 89 ? 9.032 3.646 4.804 1.00 94.00 89 PRO A C 1
ATOM 703 O O . PRO A 1 89 ? 8.943 3.830 6.021 1.00 94.00 89 PRO A O 1
ATOM 706 N N . PHE A 1 90 ? 9.732 2.654 4.251 1.00 89.00 90 PHE A N 1
ATOM 707 C CA . PHE A 1 90 ? 10.649 1.784 4.995 1.00 89.00 90 PHE A CA 1
ATOM 708 C C . PHE A 1 90 ? 12.078 2.335 5.029 1.00 89.00 90 PHE A C 1
ATOM 710 O O . PHE A 1 90 ? 12.482 3.007 4.051 1.00 89.00 90 PHE A O 1
#